Protein AF-A0AAW0Q5A5-F1 (afdb_monomer_lite)

Organism: NCBI:txid88201

Structure (mmCIF, N/CA/C/O backbone):
data_AF-A0AAW0Q5A5-F1
#
_entry.id   AF-A0AAW0Q5A5-F1
#
loop_
_atom_site.group_PDB
_atom_site.id
_atom_site.type_symbol
_atom_site.label_atom_id
_atom_site.label_alt_id
_atom_site.label_comp_id
_atom_site.label_asym_id
_atom_site.label_entity_id
_atom_site.label_seq_id
_atom_site.pdbx_PDB_ins_code
_atom_site.Cartn_x
_atom_site.Cartn_y
_atom_site.Cartn_z
_atom_site.occupancy
_atom_site.B_iso_or_equiv
_atom_site.auth_seq_id
_atom_site.auth_comp_id
_atom_site.auth_asym_id
_atom_site.auth_atom_id
_atom_site.pdbx_PDB_model_num
ATOM 1 N N . MET A 1 1 ? 13.615 14.317 -19.650 1.00 51.97 1 MET A N 1
ATOM 2 C CA . MET A 1 1 ? 13.833 13.254 -20.662 1.00 51.97 1 MET A CA 1
ATOM 3 C C . MET A 1 1 ? 12.788 13.308 -21.779 1.00 51.97 1 MET A C 1
ATOM 5 O O . MET A 1 1 ? 13.174 13.243 -22.937 1.00 51.97 1 MET A O 1
ATOM 9 N N . GLU A 1 2 ? 11.503 13.528 -21.475 1.00 57.56 2 GLU A N 1
ATOM 10 C CA . GLU A 1 2 ? 10.434 13.653 -22.490 1.00 57.56 2 GLU A CA 1
ATOM 11 C C . GLU A 1 2 ? 10.610 14.849 -23.450 1.00 57.56 2 GLU A C 1
ATOM 13 O O . GLU A 1 2 ? 10.353 14.727 -24.645 1.00 57.56 2 GLU A O 1
ATOM 18 N N . ALA A 1 3 ? 11.171 15.967 -22.973 1.00 60.47 3 ALA A N 1
ATOM 19 C CA . ALA A 1 3 ? 11.480 17.139 -23.803 1.00 60.47 3 ALA A CA 1
ATOM 20 C C . ALA A 1 3 ? 12.484 16.860 -24.946 1.00 60.47 3 ALA A C 1
ATOM 22 O O . ALA A 1 3 ? 12.488 17.566 -25.953 1.00 60.47 3 ALA A O 1
ATOM 23 N N . ASN A 1 4 ? 13.312 15.813 -24.828 1.00 60.34 4 ASN A N 1
ATOM 24 C CA . ASN A 1 4 ? 14.269 15.433 -25.872 1.00 60.34 4 ASN A CA 1
ATOM 25 C C . ASN A 1 4 ? 13.600 14.661 -27.022 1.00 60.34 4 ASN A C 1
ATOM 27 O O . ASN A 1 4 ? 14.112 14.680 -28.138 1.00 60.34 4 ASN A O 1
ATOM 31 N N . LEU A 1 5 ? 12.447 14.023 -26.778 1.00 59.56 5 LEU A N 1
ATOM 32 C CA . LEU A 1 5 ? 11.690 13.281 -27.795 1.00 59.56 5 LEU A CA 1
ATOM 33 C C . LEU A 1 5 ? 10.886 14.200 -28.718 1.00 59.56 5 LEU A C 1
ATOM 35 O O . LEU A 1 5 ? 10.640 13.844 -29.865 1.00 59.56 5 LEU A O 1
ATOM 39 N N . GLN A 1 6 ? 10.530 15.401 -28.250 1.00 60.34 6 GLN A N 1
ATOM 40 C CA . GLN A 1 6 ? 9.838 16.412 -29.060 1.00 60.34 6 GLN A CA 1
ATOM 41 C C . GLN A 1 6 ? 10.728 17.016 -30.160 1.00 60.34 6 GLN A C 1
ATOM 43 O O . GLN A 1 6 ? 10.218 17.623 -31.096 1.00 60.34 6 GLN A O 1
ATOM 48 N N . ARG A 1 7 ? 12.054 16.846 -30.063 1.00 62.09 7 ARG A N 1
ATOM 49 C CA . ARG A 1 7 ? 13.037 17.377 -31.022 1.00 62.09 7 ARG A CA 1
ATOM 50 C C . ARG A 1 7 ? 13.374 16.409 -32.163 1.00 62.09 7 ARG A C 1
ATOM 52 O O . ARG A 1 7 ? 14.194 16.747 -33.012 1.00 62.09 7 ARG A O 1
ATOM 59 N N . VAL A 1 8 ? 12.796 15.208 -32.173 1.00 60.97 8 VAL A N 1
ATOM 60 C CA . VAL A 1 8 ? 13.146 14.151 -33.134 1.00 60.97 8 VAL A CA 1
ATOM 61 C C . VAL A 1 8 ? 12.222 14.204 -34.357 1.00 60.97 8 VAL A C 1
ATOM 63 O O . VAL A 1 8 ? 11.021 14.446 -34.221 1.00 60.97 8 VAL A O 1
ATOM 66 N N . LYS A 1 9 ? 12.770 14.008 -35.567 1.00 60.69 9 LYS A N 1
ATOM 67 C CA . LYS A 1 9 ? 12.005 14.099 -36.820 1.00 60.69 9 LYS A CA 1
ATOM 68 C C . LYS A 1 9 ? 10.963 12.971 -36.884 1.00 60.69 9 LYS A C 1
ATOM 70 O O . LYS A 1 9 ? 11.225 11.835 -36.484 1.00 60.69 9 LYS A O 1
ATOM 75 N N . LYS A 1 10 ? 9.764 13.273 -37.405 1.00 58.50 10 LYS A N 1
ATOM 76 C CA . LYS A 1 10 ? 8.717 12.264 -37.661 1.00 58.50 10 LYS A CA 1
ATOM 77 C C . LYS A 1 10 ? 9.271 11.209 -38.632 1.00 58.50 10 LYS A C 1
ATOM 79 O O . LYS A 1 10 ? 9.492 11.526 -39.794 1.00 58.50 10 LYS A O 1
ATOM 84 N N . GLY A 1 11 ? 9.495 9.988 -38.141 1.00 66.19 11 GLY A N 1
ATOM 85 C CA . GLY A 1 11 ? 10.023 8.857 -38.919 1.00 66.19 11 GLY A CA 1
ATOM 86 C C . GLY A 1 11 ? 11.267 8.184 -38.327 1.00 66.19 11 GLY A C 1
ATOM 87 O O . GLY A 1 11 ? 11.618 7.089 -38.755 1.00 66.19 11 GLY A O 1
ATOM 88 N N . ASP A 1 12 ? 11.908 8.778 -37.316 1.00 72.75 12 ASP A N 1
ATOM 89 C CA . ASP A 1 12 ? 13.110 8.191 -36.718 1.00 72.75 12 ASP A CA 1
ATOM 90 C C . ASP A 1 12 ? 12.763 7.013 -35.789 1.00 72.75 12 ASP A C 1
ATOM 92 O 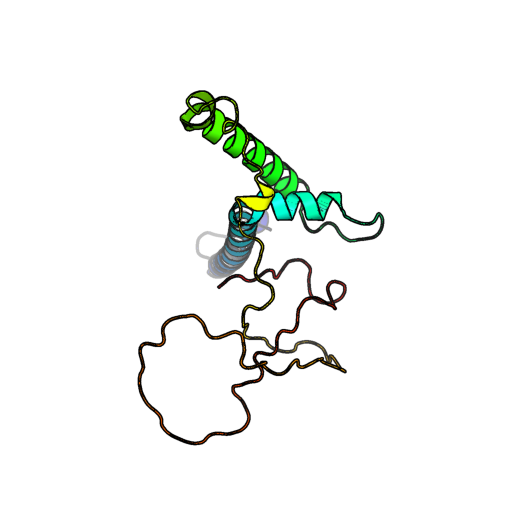O . ASP A 1 12 ? 12.229 7.193 -34.689 1.00 72.75 12 ASP A O 1
ATOM 96 N N . ALA A 1 13 ? 13.147 5.794 -36.185 1.00 78.81 13 ALA A N 1
ATOM 97 C CA . ALA A 1 13 ? 12.990 4.577 -35.376 1.00 78.81 13 ALA A CA 1
ATOM 98 C C . ALA A 1 13 ? 13.592 4.718 -33.963 1.00 78.81 13 ALA A C 1
ATOM 100 O O . ALA A 1 13 ? 13.074 4.158 -32.998 1.00 78.81 13 ALA A O 1
ATOM 101 N N . LYS A 1 14 ? 14.635 5.545 -33.813 1.00 80.12 14 LYS A N 1
ATOM 102 C CA . LYS A 1 14 ? 15.255 5.876 -32.524 1.00 80.12 14 LYS A CA 1
ATOM 103 C C . LYS A 1 14 ? 14.271 6.518 -31.537 1.00 80.12 14 LYS A C 1
ATOM 105 O O . LYS A 1 14 ? 14.282 6.164 -30.361 1.00 80.12 14 LYS A O 1
ATOM 110 N N . ALA A 1 15 ? 13.396 7.420 -31.993 1.00 80.94 15 ALA A N 1
ATOM 111 C CA . ALA A 1 15 ? 12.355 7.989 -31.131 1.00 80.94 15 ALA A CA 1
ATOM 112 C C . ALA A 1 15 ? 11.326 6.933 -30.719 1.00 80.94 15 ALA A C 1
ATOM 114 O O . ALA A 1 15 ? 10.900 6.918 -29.565 1.00 80.94 15 ALA A O 1
ATOM 115 N N . SER A 1 16 ? 10.966 6.030 -31.637 1.00 82.50 16 SER A N 1
ATOM 116 C CA . SER A 1 16 ? 10.050 4.925 -31.341 1.00 82.50 16 SER A CA 1
ATOM 117 C C . SER A 1 16 ? 10.623 3.992 -30.273 1.00 82.50 16 SER A C 1
ATOM 119 O O . SER A 1 16 ? 9.931 3.677 -29.310 1.00 82.50 16 SER A O 1
ATOM 121 N N . ILE A 1 17 ? 11.902 3.619 -30.379 1.00 87.38 17 ILE A N 1
ATOM 122 C CA . ILE A 1 17 ? 12.579 2.751 -29.403 1.00 87.38 17 ILE A CA 1
ATOM 123 C C . ILE A 1 17 ? 12.646 3.419 -28.024 1.00 87.38 17 ILE A C 1
ATOM 125 O O . ILE A 1 17 ? 12.305 2.796 -27.020 1.00 87.38 17 ILE A O 1
ATOM 129 N N . HIS A 1 18 ? 13.029 4.699 -27.952 1.00 86.69 18 HIS A N 1
ATOM 130 C CA . HIS A 1 18 ? 13.048 5.411 -26.671 1.00 86.69 18 HIS A CA 1
ATOM 131 C C . HIS A 1 18 ? 11.653 5.528 -26.048 1.00 86.69 18 HIS A C 1
ATOM 133 O O . HIS A 1 18 ? 11.519 5.395 -24.834 1.00 86.69 18 HIS A O 1
ATOM 139 N N . ARG A 1 19 ? 10.611 5.744 -26.860 1.00 86.56 19 ARG A N 1
ATOM 140 C CA . ARG A 1 19 ? 9.228 5.766 -26.377 1.00 86.56 19 ARG A CA 1
ATOM 141 C C . ARG A 1 19 ? 8.805 4.406 -25.822 1.00 86.56 19 ARG A C 1
ATOM 143 O O . ARG A 1 19 ? 8.277 4.363 -24.718 1.00 86.56 19 ARG A O 1
ATOM 150 N N . MET A 1 20 ? 9.112 3.317 -26.530 1.00 90.88 20 MET A N 1
ATOM 151 C CA . MET A 1 20 ? 8.849 1.955 -26.053 1.00 90.88 20 MET A CA 1
ATOM 152 C C . MET A 1 20 ? 9.519 1.685 -24.701 1.00 90.88 20 MET A C 1
ATOM 154 O O . MET A 1 20 ? 8.890 1.119 -23.811 1.00 90.88 20 MET A O 1
ATOM 158 N N . GLU A 1 21 ? 10.769 2.112 -24.512 1.00 90.75 21 GLU A N 1
ATOM 159 C CA . GLU A 1 21 ? 11.469 1.902 -23.240 1.00 90.75 21 GLU A CA 1
ATOM 160 C C . GLU A 1 21 ? 10.862 2.728 -22.099 1.00 90.75 21 GLU A C 1
ATOM 162 O O . GLU A 1 21 ? 10.658 2.216 -20.998 1.00 90.75 21 GLU A O 1
ATOM 167 N N . ILE A 1 22 ? 10.486 3.982 -22.366 1.00 91.38 22 ILE A N 1
ATOM 168 C CA . ILE A 1 22 ? 9.764 4.804 -21.388 1.00 91.38 22 ILE A CA 1
ATOM 169 C C . ILE A 1 22 ? 8.437 4.146 -21.005 1.00 91.38 22 ILE A C 1
ATOM 171 O O . ILE A 1 22 ? 8.080 4.138 -19.828 1.00 91.38 22 ILE A O 1
ATOM 175 N N . ASP A 1 23 ? 7.718 3.570 -21.966 1.00 93.50 23 ASP A N 1
ATOM 176 C CA . ASP A 1 23 ? 6.453 2.889 -21.700 1.00 93.50 23 ASP A CA 1
ATOM 177 C C . ASP A 1 23 ? 6.657 1.648 -20.813 1.00 93.50 23 ASP A C 1
ATOM 179 O O . ASP A 1 23 ? 5.882 1.433 -19.877 1.00 93.50 23 ASP A O 1
ATOM 183 N N . ARG A 1 24 ? 7.748 0.893 -21.008 1.00 95.44 24 ARG A N 1
ATOM 184 C CA . ARG A 1 24 ? 8.124 -0.235 -20.134 1.00 95.44 24 ARG A CA 1
ATOM 185 C C . ARG A 1 24 ? 8.461 0.220 -18.715 1.00 95.44 24 ARG A C 1
ATOM 187 O O . ARG A 1 24 ? 7.947 -0.356 -17.756 1.00 95.44 24 ARG A O 1
ATOM 194 N N . ILE A 1 25 ? 9.273 1.268 -18.566 1.00 95.38 25 ILE A N 1
ATOM 195 C CA . ILE A 1 25 ? 9.629 1.827 -17.250 1.00 95.38 25 ILE A CA 1
ATOM 196 C C . ILE A 1 25 ? 8.374 2.343 -16.540 1.00 95.38 25 ILE A C 1
ATOM 198 O O . ILE A 1 25 ? 8.146 2.033 -15.369 1.00 95.38 25 ILE A O 1
ATOM 202 N N . ARG A 1 26 ? 7.519 3.082 -17.257 1.00 95.00 26 ARG A N 1
ATOM 203 C CA . ARG A 1 26 ? 6.258 3.606 -16.722 1.00 95.00 26 ARG A CA 1
ATOM 204 C C . ARG A 1 26 ? 5.343 2.478 -16.260 1.00 95.00 26 ARG A C 1
ATOM 206 O O . ARG A 1 26 ? 4.741 2.599 -15.193 1.00 95.00 26 ARG A O 1
ATOM 213 N N . TYR A 1 27 ? 5.253 1.389 -17.025 1.00 95.75 27 TYR A N 1
ATOM 214 C CA . TYR A 1 27 ? 4.479 0.213 -16.639 1.00 95.75 27 TYR A CA 1
ATOM 215 C C . TYR A 1 27 ? 4.981 -0.386 -15.322 1.00 95.75 27 TYR A C 1
ATOM 217 O O . TYR A 1 27 ? 4.185 -0.554 -14.399 1.00 95.75 27 TYR A O 1
ATOM 225 N N . VAL A 1 28 ? 6.289 -0.648 -15.205 1.00 95.31 28 VAL A N 1
ATOM 226 C CA . VAL A 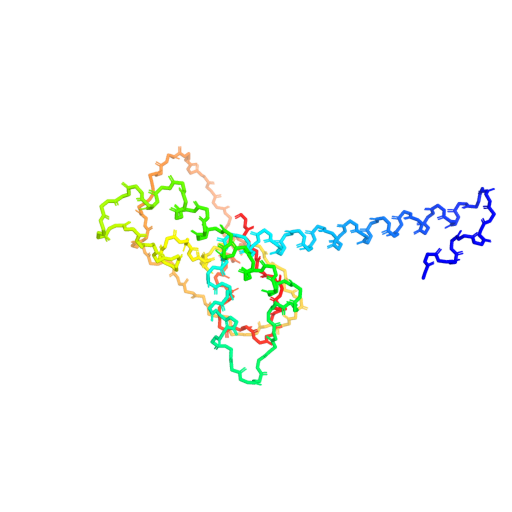1 28 ? 6.880 -1.235 -13.991 1.00 95.31 28 VAL A CA 1
ATOM 227 C C . VAL A 1 28 ? 6.640 -0.336 -12.779 1.00 95.31 28 VAL A C 1
ATOM 229 O O . VAL A 1 28 ? 6.158 -0.815 -11.753 1.00 95.31 28 VAL A O 1
ATOM 232 N N . LEU A 1 29 ? 6.895 0.969 -12.908 1.00 93.31 29 LEU A N 1
ATOM 233 C CA . LEU A 1 29 ? 6.680 1.932 -11.827 1.00 93.31 29 LEU A CA 1
ATOM 234 C C . LEU A 1 29 ? 5.205 1.997 -11.407 1.00 93.31 29 LEU A C 1
ATOM 236 O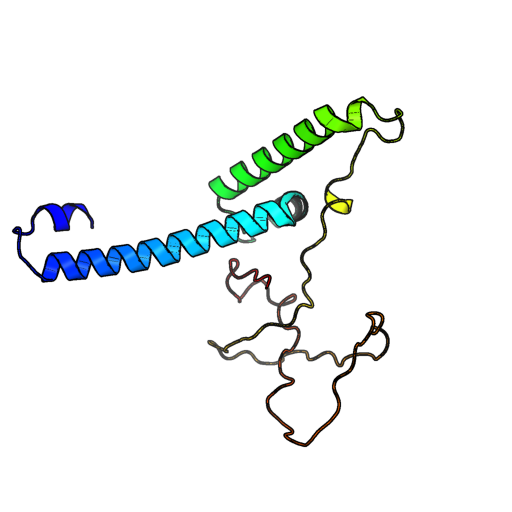 O . LEU A 1 29 ? 4.894 1.914 -10.221 1.00 93.31 29 LEU A O 1
ATOM 240 N N . SER A 1 30 ? 4.289 2.084 -12.373 1.00 94.38 30 SER A N 1
ATOM 241 C CA . SER A 1 30 ? 2.850 2.134 -12.091 1.00 94.38 30 SER A CA 1
ATOM 242 C C . SER A 1 30 ? 2.363 0.848 -11.428 1.00 94.38 30 SER A C 1
ATOM 244 O O . SER A 1 30 ? 1.588 0.900 -10.478 1.00 94.38 30 SER A O 1
ATOM 246 N N . SER A 1 31 ? 2.816 -0.311 -11.912 1.00 93.75 31 SER A N 1
ATOM 247 C CA . SER A 1 31 ? 2.465 -1.612 -11.340 1.00 93.75 31 SER A CA 1
ATOM 248 C C . SER A 1 31 ? 2.958 -1.735 -9.900 1.00 93.75 31 SER A C 1
ATOM 250 O O . SER A 1 31 ? 2.223 -2.198 -9.031 1.00 93.75 31 SER A O 1
ATOM 252 N N . TYR A 1 32 ? 4.185 -1.287 -9.636 1.00 92.06 32 TYR A N 1
ATOM 253 C CA . TYR A 1 32 ? 4.770 -1.280 -8.302 1.00 92.06 32 TYR A CA 1
ATOM 254 C C . TYR A 1 32 ? 3.991 -0.375 -7.337 1.00 92.06 32 TYR A C 1
ATOM 256 O O . TYR A 1 32 ? 3.613 -0.825 -6.255 1.00 92.06 32 TYR A O 1
ATOM 264 N N . LEU A 1 33 ? 3.682 0.862 -7.742 1.00 92.19 33 LEU A N 1
ATOM 265 C CA . LEU A 1 33 ? 2.921 1.805 -6.916 1.00 92.19 33 LEU A CA 1
ATOM 266 C C . LEU A 1 33 ? 1.492 1.318 -6.649 1.00 92.19 33 LEU A C 1
ATOM 268 O O . LEU A 1 33 ? 1.045 1.349 -5.507 1.00 92.19 33 LEU A O 1
ATOM 272 N N . ARG A 1 34 ? 0.793 0.777 -7.658 1.00 93.88 34 ARG A N 1
ATOM 273 C CA . ARG A 1 34 ? -0.538 0.174 -7.459 1.00 93.88 34 ARG A CA 1
ATOM 274 C C . ARG A 1 34 ? -0.495 -0.980 -6.463 1.00 93.88 34 ARG A C 1
ATOM 276 O O . ARG A 1 34 ? -1.339 -1.052 -5.579 1.00 93.88 34 ARG A O 1
ATOM 283 N N . CYS A 1 35 ? 0.508 -1.849 -6.569 1.00 91.81 35 CYS A N 1
ATOM 284 C CA . CYS A 1 35 ? 0.673 -2.970 -5.649 1.00 91.81 35 CYS A CA 1
ATOM 285 C C . CYS A 1 35 ? 0.951 -2.495 -4.211 1.00 91.81 35 CYS A C 1
ATOM 287 O O . CYS A 1 35 ? 0.491 -3.114 -3.253 1.00 91.81 35 CYS A O 1
ATOM 289 N N . ARG A 1 36 ? 1.680 -1.384 -4.033 1.00 92.75 36 ARG A N 1
ATOM 290 C CA . ARG A 1 36 ? 1.866 -0.759 -2.714 1.00 92.75 36 ARG A CA 1
ATOM 291 C C . ARG A 1 36 ? 0.559 -0.201 -2.156 1.00 92.75 36 ARG A C 1
ATOM 293 O O . ARG A 1 36 ? 0.231 -0.524 -1.018 1.00 92.75 36 ARG A O 1
ATOM 300 N N . LEU A 1 37 ? -0.210 0.540 -2.955 1.00 92.69 37 LEU A N 1
ATOM 301 C CA . LEU A 1 37 ? -1.511 1.075 -2.536 1.00 92.69 37 LEU A CA 1
ATOM 302 C C . LEU A 1 37 ? -2.494 -0.035 -2.146 1.00 92.69 37 LEU A C 1
ATOM 304 O O . LEU A 1 37 ? -3.092 0.042 -1.082 1.00 92.69 37 LEU A O 1
ATOM 308 N N . GLN A 1 38 ? -2.568 -1.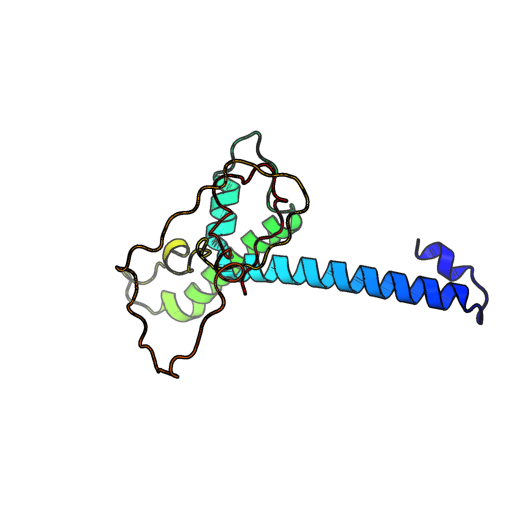125 -2.914 1.00 93.19 38 GLN A N 1
ATOM 309 C CA . GLN A 1 38 ? -3.406 -2.284 -2.573 1.00 93.19 38 GLN A CA 1
ATOM 310 C C . GLN A 1 38 ? -3.044 -2.908 -1.217 1.00 93.19 38 GLN A C 1
ATOM 312 O O . GLN A 1 38 ? -3.917 -3.352 -0.475 1.00 93.19 38 GLN A O 1
ATOM 317 N N . LYS A 1 39 ? -1.755 -2.944 -0.858 1.00 89.44 39 LYS A N 1
ATOM 318 C CA . LYS A 1 39 ? -1.319 -3.445 0.458 1.00 89.44 39 LYS A CA 1
ATOM 319 C C . LYS A 1 39 ? -1.704 -2.490 1.574 1.00 89.44 39 LYS A C 1
ATOM 321 O O . LYS A 1 39 ? -2.094 -2.949 2.643 1.00 89.44 39 LYS A O 1
ATOM 326 N N . ILE A 1 40 ? -1.602 -1.187 1.320 1.00 91.81 40 ILE A N 1
ATOM 327 C CA . ILE A 1 40 ? -2.056 -0.163 2.258 1.00 91.81 40 ILE A CA 1
ATOM 328 C C . ILE A 1 40 ? -3.563 -0.313 2.473 1.00 91.81 40 ILE A C 1
ATOM 330 O O . ILE A 1 40 ? -3.976 -0.429 3.614 1.00 91.81 40 ILE A O 1
ATOM 334 N N . GLU A 1 41 ? -4.370 -0.424 1.418 1.00 92.69 41 GLU A N 1
ATOM 335 C CA . GLU A 1 41 ? -5.826 -0.622 1.518 1.00 92.69 41 GLU A CA 1
ATOM 336 C C . GLU A 1 41 ? -6.212 -1.914 2.249 1.00 92.69 41 GLU A C 1
ATOM 338 O O . GLU A 1 41 ? -7.196 -1.933 2.985 1.00 92.69 41 GLU A O 1
ATOM 343 N N . LYS A 1 42 ? -5.438 -2.996 2.081 1.00 91.06 42 LYS A N 1
ATOM 344 C CA . LYS A 1 42 ? -5.702 -4.281 2.745 1.00 91.06 42 LYS A CA 1
ATOM 345 C C . LYS A 1 42 ? -5.356 -4.265 4.236 1.00 91.06 42 LYS A C 1
ATOM 347 O O . LYS A 1 42 ? -6.047 -4.904 5.021 1.00 91.06 42 LYS A O 1
ATOM 352 N N . TYR A 1 43 ? -4.301 -3.547 4.625 1.00 91.94 43 TYR A N 1
ATOM 353 C CA . TYR A 1 43 ? -3.730 -3.586 5.977 1.00 91.94 43 TYR A CA 1
ATOM 354 C C . TYR A 1 43 ? -3.645 -2.197 6.634 1.00 91.94 43 TYR A C 1
ATOM 356 O O . TYR A 1 43 ? -2.774 -1.953 7.469 1.00 91.94 43 TYR A O 1
ATOM 364 N N . PHE A 1 44 ? -4.527 -1.270 6.256 1.00 91.12 44 PHE A N 1
ATOM 365 C CA . PHE A 1 44 ? -4.432 0.153 6.602 1.00 91.12 44 PHE A CA 1
ATOM 366 C C . PHE A 1 44 ? -4.286 0.459 8.108 1.00 91.12 44 PHE A C 1
ATOM 368 O O . PHE A 1 44 ? -3.462 1.322 8.425 1.00 91.12 44 PHE A O 1
ATOM 375 N N . PRO A 1 45 ? -4.971 -0.218 9.062 1.00 92.19 45 PRO A N 1
ATOM 376 C CA . PRO A 1 45 ? -4.807 0.084 10.485 1.00 92.19 45 PRO A CA 1
ATOM 377 C C . PRO A 1 45 ? -3.414 -0.319 10.973 1.00 92.19 45 PRO A C 1
ATOM 379 O O . PRO A 1 45 ? -2.739 0.461 11.638 1.00 92.19 45 PRO A O 1
ATOM 382 N N . HIS A 1 46 ? -2.952 -1.501 10.557 1.00 91.31 46 HIS A N 1
ATOM 383 C CA . HIS A 1 46 ? -1.649 -2.071 10.912 1.00 91.31 46 HIS A CA 1
ATOM 384 C C . HIS A 1 46 ? -0.489 -1.271 10.324 1.00 91.31 46 HIS A C 1
ATOM 386 O O . HIS A 1 46 ? 0.532 -1.059 10.973 1.00 91.31 46 HIS A O 1
ATOM 392 N N . VAL A 1 47 ? -0.656 -0.789 9.092 1.00 90.00 47 VAL A N 1
ATOM 393 C CA . VAL A 1 47 ? 0.321 0.065 8.408 1.00 90.00 47 VAL A CA 1
ATOM 394 C C . VAL A 1 47 ? 0.475 1.406 9.129 1.00 90.00 47 VAL A C 1
ATOM 396 O O . VAL A 1 47 ? 1.601 1.841 9.366 1.00 90.00 47 VAL A O 1
ATOM 399 N N . LEU A 1 48 ? -0.635 2.043 9.514 1.00 90.19 48 LEU A N 1
ATOM 400 C CA . LEU A 1 48 ? -0.602 3.303 10.258 1.00 90.19 48 LEU A CA 1
ATOM 401 C C . LEU A 1 48 ? -0.025 3.128 11.662 1.00 90.19 48 LEU A C 1
ATOM 403 O O . LEU A 1 48 ? 0.743 3.976 12.107 1.00 90.19 48 LEU A O 1
ATOM 407 N N . GLU A 1 49 ? -0.375 2.047 12.357 1.00 90.12 49 GLU A N 1
ATOM 408 C CA . GLU A 1 49 ? 0.109 1.803 13.715 1.00 90.12 49 GLU A CA 1
ATOM 409 C C . GLU A 1 49 ? 1.616 1.551 13.743 1.00 90.12 49 GLU A C 1
ATOM 411 O O . GLU A 1 49 ? 2.338 2.147 14.538 1.00 90.12 49 GLU A O 1
ATOM 416 N N . LYS A 1 50 ? 2.114 0.778 12.778 1.00 86.69 50 LYS A N 1
ATOM 417 C CA . LYS A 1 50 ? 3.543 0.536 12.591 1.00 86.69 50 LYS A CA 1
ATOM 418 C C . LYS A 1 50 ? 4.339 1.806 12.282 1.00 86.69 50 LYS A C 1
ATOM 420 O O . LYS A 1 50 ? 5.485 1.931 12.706 1.00 86.69 50 LYS A O 1
ATOM 425 N N . GLU A 1 51 ? 3.755 2.733 11.526 1.00 86.19 51 GLU A N 1
ATOM 426 C CA . GLU A 1 51 ? 4.392 4.018 11.222 1.00 86.19 51 GLU A CA 1
ATOM 427 C C . GLU A 1 51 ? 4.419 4.941 12.454 1.00 86.19 51 GLU A C 1
ATOM 429 O O . GLU A 1 51 ? 5.381 5.682 12.645 1.00 86.19 51 GLU A O 1
ATOM 434 N N . LYS A 1 52 ? 3.409 4.872 13.334 1.00 86.00 52 LYS A N 1
ATOM 435 C CA . LYS A 1 52 ? 3.411 5.602 14.615 1.00 86.00 52 LYS A CA 1
ATOM 436 C C . LYS A 1 52 ? 4.410 5.028 15.613 1.00 86.00 52 LYS A C 1
ATOM 438 O O . LYS A 1 52 ? 5.062 5.793 16.315 1.00 86.00 52 LYS A O 1
ATOM 443 N N . SER A 1 53 ? 4.530 3.702 15.682 1.00 84.12 53 SER A N 1
ATOM 444 C CA . SER A 1 53 ? 5.438 3.005 16.600 1.00 84.12 53 SER A CA 1
ATOM 445 C C . SER A 1 53 ? 6.902 3.029 16.141 1.00 84.12 53 SER A C 1
ATOM 447 O O . SER A 1 53 ? 7.714 2.248 16.634 1.00 84.12 53 SER A O 1
ATOM 449 N N . ARG A 1 54 ? 7.241 3.858 15.148 1.00 79.06 54 ARG A N 1
ATOM 450 C CA . ARG A 1 54 ? 8.579 3.955 14.568 1.00 79.06 54 ARG A CA 1
ATOM 451 C C . ARG A 1 54 ? 9.548 4.613 15.553 1.00 79.06 54 ARG A C 1
ATOM 453 O O . ARG A 1 54 ? 9.272 5.688 16.083 1.00 79.06 54 ARG A O 1
ATOM 460 N N . GLU A 1 55 ? 10.718 4.008 15.744 1.00 74.06 55 GLU A N 1
ATOM 461 C CA . GLU A 1 55 ? 11.811 4.624 16.501 1.00 74.06 55 GLU A CA 1
ATOM 462 C C . GLU A 1 55 ? 12.412 5.807 15.717 1.00 74.06 55 GLU A C 1
ATOM 464 O O . GLU A 1 55 ? 12.460 5.792 14.486 1.00 74.06 55 GLU A O 1
ATOM 469 N N . MET A 1 56 ? 12.905 6.843 16.411 1.00 55.84 56 MET A N 1
ATOM 470 C CA . MET A 1 56 ? 13.391 8.102 15.803 1.00 55.84 56 MET A CA 1
ATOM 471 C C . MET A 1 56 ? 14.548 7.959 14.786 1.00 55.84 56 MET A C 1
ATOM 473 O O . MET A 1 56 ? 14.920 8.955 14.170 1.00 55.84 56 MET A O 1
ATOM 477 N N . GLY A 1 57 ? 15.112 6.763 14.593 1.00 65.44 57 GLY A N 1
ATOM 478 C CA . GLY A 1 57 ? 16.201 6.490 13.646 1.00 65.44 57 GLY A CA 1
ATOM 479 C C . GLY A 1 57 ? 15.853 5.549 12.488 1.00 65.44 57 GLY A C 1
ATOM 480 O O . GLY A 1 57 ? 16.703 5.334 11.625 1.00 65.44 57 GLY A O 1
ATOM 481 N N . ASP A 1 58 ? 14.644 4.984 12.447 1.00 72.88 58 ASP A N 1
ATOM 482 C CA . ASP A 1 58 ? 14.266 4.035 11.400 1.00 72.88 58 ASP A CA 1
ATOM 483 C C . ASP A 1 58 ? 13.745 4.746 10.142 1.00 72.88 58 ASP A C 1
ATOM 485 O O . ASP A 1 58 ? 13.062 5.773 10.200 1.00 72.88 58 ASP A O 1
ATOM 489 N N . ALA A 1 59 ? 14.063 4.181 8.974 1.00 75.25 59 ALA A N 1
ATOM 490 C CA . ALA A 1 59 ? 13.595 4.698 7.694 1.00 75.25 59 ALA A CA 1
ATOM 491 C C . ALA A 1 59 ? 12.066 4.585 7.578 1.00 75.25 59 ALA A C 1
ATOM 493 O O . ALA A 1 59 ? 11.483 3.540 7.875 1.00 75.25 59 ALA A O 1
ATOM 494 N N . SER A 1 60 ? 11.429 5.655 7.093 1.00 80.12 60 SER A N 1
ATOM 495 C CA . SER A 1 60 ? 9.989 5.683 6.816 1.00 80.12 60 SER A CA 1
ATOM 496 C C . SER A 1 60 ? 9.607 4.576 5.833 1.00 80.12 60 SER A C 1
ATOM 498 O O . SER A 1 60 ? 10.214 4.454 4.766 1.00 80.12 60 SER A O 1
ATOM 500 N N . LEU A 1 61 ? 8.593 3.776 6.170 1.00 80.38 61 LEU A N 1
ATOM 501 C CA . LEU A 1 61 ? 8.107 2.701 5.292 1.00 80.38 61 LEU A CA 1
ATOM 502 C C . LEU A 1 61 ? 7.152 3.235 4.217 1.00 80.38 61 LEU A C 1
ATOM 504 O O . LEU A 1 61 ? 6.983 2.631 3.146 1.00 80.38 61 LEU A O 1
ATOM 508 N N . LEU A 1 62 ? 6.532 4.372 4.525 1.00 86.06 62 LEU A N 1
ATOM 509 C CA . LEU A 1 62 ? 5.608 5.093 3.671 1.00 86.06 62 LEU A CA 1
ATOM 510 C C . LEU A 1 62 ? 6.244 6.390 3.184 1.00 86.06 62 LEU A C 1
ATOM 512 O O . LEU A 1 62 ? 6.913 7.105 3.935 1.00 86.06 62 LEU A O 1
ATOM 516 N N . SER A 1 63 ? 5.996 6.700 1.918 1.00 90.06 63 SER A N 1
ATOM 517 C CA . SER A 1 63 ? 6.149 8.064 1.417 1.00 90.06 63 SER A CA 1
ATOM 518 C C . SER A 1 63 ? 5.121 8.993 2.088 1.00 90.06 63 SER A C 1
ATOM 520 O O . SER A 1 63 ? 4.086 8.519 2.572 1.00 90.06 63 SER A O 1
ATOM 522 N N . PRO A 1 64 ? 5.374 10.312 2.152 1.00 90.56 64 PRO A N 1
ATOM 523 C CA . PRO A 1 64 ? 4.423 11.248 2.750 1.00 90.56 64 PRO A CA 1
ATOM 524 C C . PRO A 1 64 ? 3.054 11.220 2.052 1.00 90.56 64 PRO A C 1
ATOM 526 O O . PRO A 1 64 ? 2.027 11.347 2.719 1.00 90.56 64 PRO A O 1
ATOM 529 N N . GLU A 1 65 ? 3.022 10.981 0.740 1.00 92.94 65 GLU A N 1
ATOM 530 C CA . GLU A 1 65 ? 1.795 10.849 -0.044 1.00 92.94 65 GLU A CA 1
ATOM 531 C C . GLU A 1 65 ? 1.031 9.566 0.313 1.00 92.94 65 GLU A C 1
ATOM 533 O O . GLU A 1 65 ? -0.182 9.599 0.513 1.00 92.94 65 GLU A O 1
ATOM 538 N N . GLU A 1 66 ? 1.732 8.438 0.458 1.00 92.00 66 GLU A N 1
ATOM 539 C CA . GLU A 1 66 ? 1.121 7.172 0.889 1.00 92.00 66 GLU A CA 1
ATOM 540 C C . GLU A 1 66 ? 0.587 7.248 2.322 1.00 92.00 66 GLU A C 1
ATOM 542 O O . GLU A 1 66 ? -0.453 6.667 2.630 1.00 92.00 66 GLU A O 1
ATOM 547 N N . PHE A 1 67 ? 1.274 7.975 3.203 1.00 91.31 67 PHE A N 1
ATOM 548 C CA . PHE A 1 67 ? 0.818 8.183 4.572 1.00 91.31 67 PHE A CA 1
ATOM 549 C C . PHE A 1 67 ? -0.439 9.055 4.638 1.00 91.31 67 PHE A C 1
ATOM 551 O O . PHE A 1 67 ? -1.362 8.746 5.396 1.00 91.31 67 PHE A O 1
ATOM 558 N N . ALA A 1 68 ? -0.501 10.120 3.831 1.00 94.94 68 ALA A N 1
ATOM 559 C CA . ALA A 1 68 ? -1.707 10.931 3.685 1.00 94.94 68 ALA A CA 1
ATOM 560 C C . ALA A 1 68 ? -2.877 10.082 3.161 1.00 94.94 68 ALA A C 1
ATOM 562 O O . ALA A 1 68 ? -3.935 10.048 3.791 1.00 94.94 68 ALA A O 1
ATOM 563 N N . PHE A 1 69 ? -2.646 9.303 2.100 1.00 95.69 69 PHE A N 1
ATOM 564 C CA . PHE A 1 69 ? -3.636 8.380 1.542 1.00 95.69 69 PHE A CA 1
ATOM 565 C C . PHE A 1 69 ? -4.155 7.375 2.582 1.00 95.69 69 PHE A C 1
ATOM 567 O O . PHE A 1 69 ? -5.363 7.200 2.726 1.00 95.69 69 PHE A O 1
ATOM 574 N N . ALA A 1 70 ? -3.266 6.747 3.359 1.00 94.25 70 ALA A N 1
ATOM 575 C CA . ALA A 1 70 ? -3.656 5.777 4.381 1.00 94.25 70 ALA A CA 1
ATOM 576 C C . ALA A 1 70 ? -4.550 6.396 5.472 1.00 94.25 70 ALA A C 1
ATOM 578 O O . ALA A 1 70 ? -5.525 5.776 5.903 1.00 94.25 70 ALA A O 1
ATOM 579 N N . LYS A 1 71 ? -4.249 7.629 5.904 1.00 95.12 71 LYS A N 1
ATOM 580 C CA . LYS A 1 71 ? -5.067 8.364 6.882 1.00 95.12 71 LYS A CA 1
ATOM 581 C C . LYS A 1 71 ? -6.452 8.698 6.343 1.00 95.12 71 LYS A C 1
ATOM 583 O O . LYS A 1 71 ? -7.443 8.491 7.042 1.00 95.12 71 LYS A O 1
ATOM 588 N N . GLU A 1 72 ? -6.518 9.206 5.117 1.00 96.62 72 GLU A N 1
ATOM 589 C CA . GLU A 1 72 ? -7.784 9.523 4.455 1.00 96.62 72 GLU A CA 1
ATOM 590 C C . GLU A 1 72 ? -8.633 8.263 4.261 1.00 96.62 72 GLU A C 1
ATOM 592 O O . GLU A 1 72 ? -9.824 8.262 4.570 1.00 96.62 72 GLU A O 1
ATOM 597 N N . TYR A 1 73 ? -8.012 7.160 3.839 1.00 96.00 73 TYR A N 1
ATOM 598 C CA . TYR A 1 73 ? -8.682 5.874 3.672 1.00 96.00 73 TYR A CA 1
ATOM 599 C C . TYR A 1 73 ? -9.263 5.341 4.991 1.00 96.00 73 TYR A C 1
ATOM 601 O O . TYR A 1 73 ? -10.415 4.895 5.024 1.00 96.00 73 TYR A O 1
ATOM 609 N N . TYR A 1 74 ? -8.508 5.442 6.092 1.00 94.69 74 TYR A N 1
ATOM 610 C CA . TYR A 1 74 ? -8.985 5.071 7.427 1.00 94.69 74 TYR A CA 1
ATOM 611 C C . TYR A 1 74 ? -10.233 5.882 7.814 1.00 94.69 74 TYR A C 1
ATOM 613 O O . TYR A 1 74 ? -11.273 5.306 8.142 1.00 94.69 74 TYR A O 1
ATOM 621 N N . ALA A 1 75 ? -10.157 7.214 7.717 1.00 95.69 75 ALA A N 1
ATOM 622 C CA . ALA A 1 75 ? -11.251 8.111 8.092 1.00 95.69 75 ALA A CA 1
ATOM 623 C C . ALA A 1 75 ? -12.506 7.907 7.224 1.00 95.69 75 ALA A C 1
ATOM 625 O O . ALA A 1 75 ? -13.632 7.906 7.735 1.00 95.69 75 ALA A O 1
ATOM 626 N N . ASN A 1 76 ? -12.322 7.685 5.919 1.00 96.69 76 ASN A N 1
ATOM 627 C CA . ASN A 1 76 ? -13.411 7.399 4.988 1.00 96.69 76 ASN A CA 1
ATOM 628 C C . ASN A 1 76 ? -14.116 6.084 5.337 1.00 96.69 76 ASN A C 1
ATOM 630 O O . ASN A 1 76 ? -15.347 6.042 5.384 1.00 96.69 76 ASN A O 1
ATOM 634 N N . THR A 1 77 ? -13.352 5.032 5.635 1.00 94.69 77 THR A N 1
ATOM 635 C CA . THR A 1 77 ? -13.894 3.711 5.987 1.00 94.69 77 THR A CA 1
ATOM 636 C C . THR A 1 77 ? -14.678 3.762 7.297 1.00 94.69 77 THR A C 1
ATOM 638 O O . THR A 1 77 ? -15.805 3.268 7.367 1.00 94.69 77 THR A O 1
ATOM 641 N N . GLU A 1 78 ? -14.133 4.421 8.321 1.00 93.31 78 GLU A N 1
ATOM 642 C CA . GLU A 1 78 ? -14.816 4.612 9.603 1.00 93.31 78 GLU A CA 1
ATOM 643 C C . GLU A 1 78 ? -16.122 5.401 9.430 1.00 93.31 78 GLU A C 1
ATOM 645 O O . GLU A 1 78 ? -17.182 4.991 9.912 1.00 93.31 78 GLU A O 1
ATOM 650 N N . THR A 1 79 ? -16.074 6.503 8.677 1.00 95.31 79 THR A N 1
ATOM 651 C CA . THR A 1 79 ? -17.246 7.348 8.410 1.00 95.31 79 THR A CA 1
ATOM 652 C C . THR A 1 79 ? -18.327 6.592 7.641 1.00 95.31 79 THR A C 1
ATOM 654 O O . THR A 1 79 ? -19.518 6.714 7.959 1.00 95.31 79 THR A O 1
ATOM 657 N N . TYR A 1 80 ? -17.925 5.792 6.653 1.00 96.00 80 TYR A N 1
ATOM 658 C CA . TYR A 1 80 ? -18.817 4.959 5.858 1.00 96.00 80 TYR A CA 1
ATOM 659 C C . TYR A 1 80 ? -19.516 3.904 6.722 1.00 96.00 80 TYR A C 1
ATOM 661 O O . TYR A 1 80 ? -20.748 3.880 6.779 1.00 96.00 80 TYR A O 1
ATOM 669 N N . LEU A 1 81 ? -18.754 3.095 7.468 1.00 93.94 81 LEU A N 1
ATOM 670 C CA . LEU A 1 81 ? -19.306 2.057 8.346 1.00 93.94 81 LEU A CA 1
ATOM 671 C C . LEU A 1 81 ? -20.236 2.655 9.404 1.00 93.94 81 LEU A C 1
ATOM 673 O O . LEU A 1 81 ? -21.335 2.139 9.640 1.00 93.94 81 LEU A O 1
ATOM 677 N N . LYS A 1 82 ? -19.844 3.799 9.978 1.00 93.94 82 LYS A N 1
ATOM 678 C CA . LYS A 1 82 ? -20.665 4.525 10.944 1.00 93.94 82 LYS A CA 1
ATOM 679 C C . LYS A 1 82 ? -21.995 4.963 10.347 1.00 93.94 82 LYS A C 1
ATOM 681 O O . LYS A 1 82 ? -23.037 4.814 10.980 1.00 93.94 82 LYS A O 1
ATOM 686 N N . THR A 1 83 ? -21.968 5.505 9.135 1.00 94.81 83 THR A N 1
ATOM 687 C CA . THR A 1 83 ? -23.153 6.074 8.484 1.00 94.81 83 THR A CA 1
ATOM 688 C C . THR A 1 83 ? -24.116 5.011 7.971 1.00 94.81 83 THR A C 1
ATOM 690 O O . THR A 1 83 ? -25.326 5.179 8.121 1.00 94.81 83 THR A O 1
ATOM 693 N N . VAL A 1 84 ? -23.600 3.919 7.408 1.00 95.38 84 VAL A N 1
ATOM 694 C CA . VAL A 1 84 ? -24.425 2.872 6.796 1.00 95.38 84 VAL A CA 1
ATOM 695 C C . VAL A 1 84 ? -25.006 1.921 7.840 1.00 95.38 84 VAL A C 1
ATOM 697 O O . VAL A 1 84 ? -26.201 1.626 7.791 1.00 95.38 84 VAL A O 1
ATOM 700 N N . ALA A 1 85 ? -24.186 1.459 8.789 1.00 93.62 85 ALA A N 1
ATOM 701 C CA . ALA A 1 85 ? -24.557 0.365 9.684 1.00 93.62 85 ALA A CA 1
ATOM 702 C C . ALA A 1 85 ? -24.527 0.754 11.167 1.00 93.62 85 ALA A C 1
ATOM 704 O O . ALA A 1 85 ? -25.536 0.596 11.854 1.00 93.62 85 ALA A O 1
ATOM 705 N N . LEU A 1 86 ? -23.413 1.295 11.675 1.00 92.75 86 LEU A N 1
ATOM 706 C CA . LEU A 1 86 ? -23.204 1.377 13.131 1.00 92.75 86 LEU A CA 1
ATOM 707 C C . LEU A 1 86 ? -24.173 2.328 13.832 1.00 92.75 86 LEU A C 1
ATOM 709 O O . LEU A 1 86 ? -24.623 2.025 14.930 1.00 92.75 86 LEU A O 1
ATOM 713 N N . LYS A 1 87 ? -24.588 3.426 13.187 1.00 92.31 87 LYS A N 1
ATOM 714 C CA . LYS A 1 87 ? -25.618 4.333 13.733 1.00 92.31 87 LYS A CA 1
ATOM 715 C C . LYS A 1 87 ? -26.959 3.645 14.013 1.00 92.31 87 LYS A C 1
ATOM 717 O O . LYS A 1 87 ? -27.742 4.161 14.802 1.00 92.31 87 LYS A O 1
ATOM 722 N N . ARG A 1 88 ? -27.246 2.525 13.342 1.00 93.31 88 ARG A N 1
ATOM 723 C CA . ARG A 1 88 ? -28.496 1.763 13.490 1.00 93.31 88 ARG A CA 1
ATOM 724 C C . ARG A 1 88 ? -28.371 0.611 14.488 1.00 93.31 88 ARG A C 1
ATOM 726 O O . ARG A 1 88 ? -29.378 -0.006 14.818 1.00 93.31 88 ARG A O 1
ATOM 733 N N . MET A 1 89 ? -27.157 0.301 14.945 1.00 93.00 89 MET A N 1
ATOM 734 C CA . MET A 1 89 ? -26.921 -0.763 15.916 1.00 93.00 89 MET A CA 1
ATOM 735 C C . MET A 1 89 ? -27.248 -0.299 17.343 1.00 93.00 89 MET A C 1
ATOM 737 O O . MET A 1 89 ? -27.218 0.902 17.626 1.00 93.00 89 MET A O 1
ATOM 741 N N . PRO A 1 90 ? -27.534 -1.229 18.270 1.00 93.50 90 PRO A N 1
ATOM 742 C CA . PRO A 1 90 ? -27.655 -0.911 19.689 1.00 93.50 90 PRO A CA 1
ATOM 743 C C . PRO A 1 90 ? -26.395 -0.202 20.224 1.00 93.50 90 PRO A C 1
ATOM 745 O O . PRO A 1 90 ? -25.301 -0.506 19.747 1.00 93.50 90 PRO A O 1
ATOM 748 N N . PRO A 1 91 ? -26.502 0.684 21.236 1.00 87.94 91 PRO A N 1
ATOM 749 C CA . PRO A 1 91 ? -25.404 1.548 21.700 1.00 87.94 91 PRO A CA 1
ATOM 750 C C . PRO A 1 91 ? -24.083 0.833 22.023 1.00 87.94 91 PRO A C 1
ATOM 752 O O . PRO A 1 91 ? -23.013 1.395 21.819 1.00 87.94 91 PRO A O 1
ATOM 755 N N . ILE A 1 92 ? -24.151 -0.417 22.485 1.00 91.06 92 ILE A N 1
ATOM 756 C CA . ILE A 1 92 ? -22.984 -1.228 22.869 1.00 91.06 92 ILE A CA 1
ATOM 757 C C . ILE A 1 92 ? -22.169 -1.685 21.643 1.00 91.06 92 ILE A C 1
ATOM 759 O O . ILE A 1 92 ? -20.981 -1.958 21.764 1.00 91.06 92 ILE A O 1
ATOM 763 N N . LEU A 1 93 ? -22.786 -1.751 20.459 1.00 87.19 93 LEU A N 1
ATOM 764 C CA . LEU A 1 93 ? -22.200 -2.318 19.236 1.00 87.19 93 LEU A CA 1
ATOM 765 C C . LEU A 1 93 ? -21.884 -1.260 18.166 1.00 87.19 93 LEU A C 1
ATOM 767 O O . LEU A 1 93 ? -21.600 -1.601 17.022 1.00 87.19 93 LEU A O 1
ATOM 771 N N . GLN A 1 94 ? -21.955 0.031 18.503 1.00 90.75 94 GLN A N 1
ATOM 772 C CA . GLN A 1 94 ? -21.741 1.106 17.525 1.00 90.75 94 GLN A CA 1
ATOM 773 C C . GLN A 1 94 ? -20.261 1.422 17.266 1.00 90.75 94 GLN A C 1
ATOM 775 O O . GLN A 1 94 ? -19.954 2.218 16.378 1.00 90.75 94 GLN A O 1
ATOM 780 N N . THR A 1 95 ? -19.343 0.841 18.037 1.00 87.94 95 THR A N 1
ATOM 781 C CA . THR A 1 95 ? -17.898 1.037 17.890 1.00 87.94 95 THR A CA 1
ATOM 782 C C . THR A 1 95 ? -17.254 -0.215 17.297 1.00 87.94 95 THR A C 1
ATOM 784 O O . THR A 1 95 ? -17.528 -1.333 17.725 1.00 87.94 95 THR A O 1
ATOM 787 N N . ILE A 1 96 ? -16.386 -0.025 16.299 1.00 87.50 96 ILE A N 1
ATOM 788 C CA . ILE A 1 96 ? -15.559 -1.089 15.717 1.00 87.50 96 ILE A CA 1
AT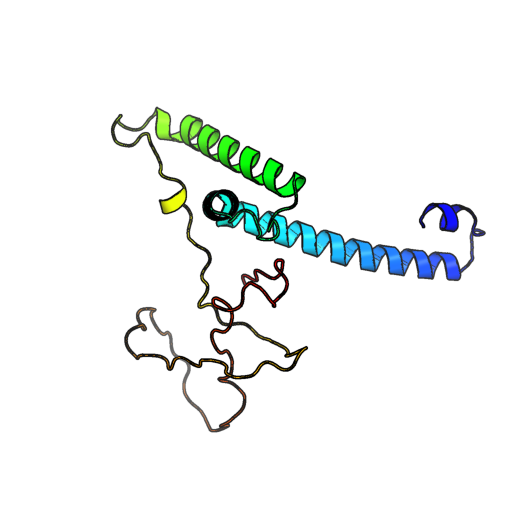OM 789 C C . ILE A 1 96 ? -14.097 -0.740 15.967 1.00 87.50 96 ILE A C 1
ATOM 791 O O . ILE A 1 96 ? -13.640 0.341 15.599 1.00 87.50 96 ILE A O 1
ATOM 795 N N . ASP A 1 97 ? -13.366 -1.683 16.552 1.00 89.50 97 ASP A N 1
ATOM 796 C CA . ASP A 1 97 ? -11.910 -1.638 16.609 1.00 89.50 97 ASP A CA 1
ATOM 797 C C . ASP A 1 97 ? -11.336 -2.143 15.277 1.00 89.50 97 ASP A C 1
ATOM 799 O O . ASP A 1 97 ? -11.344 -3.343 14.990 1.00 89.50 97 ASP A O 1
ATOM 803 N N . MET A 1 98 ? -10.864 -1.212 14.445 1.00 88.88 98 MET A N 1
ATOM 804 C CA . MET A 1 98 ? -10.350 -1.525 13.109 1.00 88.88 98 MET A CA 1
ATOM 805 C C . MET A 1 98 ? -9.089 -2.394 13.151 1.00 88.88 98 MET A C 1
ATOM 807 O O . MET A 1 98 ? -8.874 -3.162 12.218 1.00 88.88 98 MET A O 1
ATOM 811 N N . LEU A 1 99 ? -8.281 -2.323 14.218 1.00 89.38 99 LEU A N 1
ATOM 812 C CA . LEU A 1 99 ? -7.079 -3.156 14.355 1.00 89.38 99 LEU A CA 1
ATOM 813 C C . LEU A 1 99 ? -7.438 -4.637 14.498 1.00 89.38 99 LEU A C 1
ATOM 815 O O . LEU A 1 99 ? -6.735 -5.489 13.971 1.00 89.38 99 LEU A O 1
ATOM 819 N N . LYS A 1 100 ? -8.555 -4.943 15.164 1.00 90.88 100 LYS A N 1
ATOM 820 C CA . LYS A 1 100 ? -9.052 -6.320 15.316 1.00 90.88 100 LYS A CA 1
ATOM 821 C C . LYS A 1 100 ? -9.914 -6.770 14.143 1.00 90.88 100 LYS A C 1
ATOM 823 O O . LYS A 1 100 ? -9.953 -7.954 13.832 1.00 90.88 100 LYS A O 1
ATOM 828 N N . ALA A 1 101 ? -10.642 -5.841 13.525 1.00 90.19 101 ALA A N 1
ATOM 829 C CA . ALA A 1 101 ? -11.532 -6.151 12.411 1.00 90.19 101 ALA A CA 1
ATOM 830 C C . ALA A 1 101 ? -10.772 -6.424 11.103 1.00 90.19 101 ALA A C 1
ATOM 832 O O . ALA A 1 101 ? -11.234 -7.213 10.280 1.00 90.19 101 ALA A O 1
ATOM 833 N N . VAL A 1 102 ? -9.626 -5.769 10.898 1.00 91.94 102 VAL A N 1
ATOM 834 C CA . VAL A 1 102 ? -8.794 -5.946 9.703 1.00 91.94 102 VAL A CA 1
ATOM 835 C C . VAL A 1 102 ? -7.733 -7.015 9.974 1.00 91.94 102 VAL A C 1
ATOM 837 O O . VAL A 1 102 ? -6.998 -6.891 10.953 1.00 91.94 102 VAL A O 1
ATOM 840 N N . PRO A 1 103 ? -7.602 -8.047 9.117 1.00 89.31 103 PRO A N 1
ATOM 841 C CA . PRO A 1 103 ? -6.613 -9.099 9.318 1.00 89.31 103 PRO A CA 1
ATOM 842 C C . PRO A 1 103 ? -5.190 -8.542 9.267 1.00 89.31 103 PRO A C 1
ATOM 844 O O . PRO A 1 103 ? -4.886 -7.649 8.474 1.00 89.31 103 PRO A O 1
ATOM 847 N N . GLU A 1 104 ? -4.306 -9.095 10.089 1.00 86.06 104 GLU A N 1
ATOM 848 C CA . GLU A 1 104 ? -2.886 -8.753 10.068 1.00 86.06 104 GLU A CA 1
ATOM 849 C C . GLU A 1 104 ? -2.167 -9.368 8.854 1.00 86.06 104 GLU A C 1
ATOM 851 O O . GLU A 1 104 ? -2.581 -10.412 8.335 1.00 86.06 104 GLU A O 1
ATOM 856 N N . PRO A 1 105 ? -1.071 -8.748 8.378 1.00 85.88 105 PRO A N 1
ATOM 857 C CA . PRO A 1 105 ? -0.215 -9.363 7.373 1.00 85.88 105 PRO A CA 1
ATOM 858 C C . PRO A 1 105 ? 0.355 -10.697 7.877 1.00 85.88 105 PRO A C 1
ATOM 860 O O . PRO A 1 105 ? 1.070 -10.724 8.876 1.00 85.88 105 PRO A O 1
ATOM 863 N N . CYS A 1 106 ? 0.087 -11.794 7.164 1.00 80.81 106 CYS A N 1
ATOM 864 C CA . CYS A 1 106 ? 0.682 -13.094 7.470 1.00 80.81 106 CYS A CA 1
ATOM 865 C C . CYS A 1 106 ? 2.156 -13.109 7.054 1.00 80.81 106 CYS A C 1
ATOM 867 O O . CYS A 1 106 ? 2.495 -12.872 5.894 1.00 80.81 106 CYS A O 1
ATOM 869 N N . LEU A 1 107 ? 3.027 -13.382 8.018 1.00 81.62 107 LEU A N 1
ATOM 870 C CA . LEU A 1 107 ? 4.481 -13.345 7.847 1.00 81.62 107 LEU A CA 1
ATOM 871 C C . LEU A 1 107 ? 5.078 -14.738 7.627 1.00 81.62 107 LEU A C 1
ATOM 873 O O . LEU A 1 107 ? 6.227 -14.867 7.218 1.00 81.62 107 LEU A O 1
ATOM 877 N N . ASP A 1 108 ? 4.245 -15.751 7.836 1.00 77.94 108 ASP A N 1
ATOM 878 C CA . ASP A 1 108 ? 4.540 -17.170 7.693 1.00 77.94 108 ASP A CA 1
ATOM 879 C C . ASP A 1 108 ? 4.158 -17.715 6.312 1.00 77.94 108 ASP A C 1
ATOM 881 O O . ASP A 1 108 ? 4.207 -18.915 6.065 1.00 77.94 108 ASP A O 1
ATOM 885 N N . SER A 1 109 ? 3.766 -16.830 5.393 1.00 79.12 109 SER A N 1
ATOM 886 C CA . SER A 1 109 ? 3.463 -17.209 4.019 1.00 79.12 109 SER A CA 1
ATOM 887 C C . SER A 1 109 ? 4.730 -17.655 3.294 1.00 79.12 109 SER A C 1
ATOM 889 O O . SER A 1 109 ? 5.727 -16.931 3.252 1.00 79.12 109 SER A O 1
ATOM 891 N N . PHE A 1 110 ? 4.654 -18.804 2.628 1.00 82.75 110 PHE A N 1
ATOM 892 C CA . PHE A 1 110 ? 5.713 -19.288 1.749 1.00 82.75 110 PHE A CA 1
ATOM 893 C C . PHE A 1 110 ? 5.961 -18.322 0.583 1.00 82.75 110 PHE A C 1
ATOM 895 O O . PHE A 1 110 ? 5.022 -17.787 -0.014 1.00 82.75 110 PHE A O 1
ATOM 902 N N . VAL A 1 111 ? 7.237 -18.109 0.247 1.00 84.12 111 VAL A N 1
ATOM 903 C CA . VAL A 1 111 ? 7.665 -17.248 -0.863 1.00 84.12 111 VAL A CA 1
ATOM 904 C C . VAL A 1 111 ? 8.795 -17.893 -1.653 1.00 84.12 111 VAL A C 1
ATOM 906 O O . VAL A 1 111 ? 9.665 -18.566 -1.102 1.00 84.12 111 VAL A O 1
ATOM 909 N N . PHE A 1 112 ? 8.824 -17.628 -2.957 1.00 85.94 112 PHE A N 1
ATOM 910 C CA . PHE A 1 112 ? 9.989 -17.927 -3.781 1.00 85.94 112 PHE A CA 1
ATOM 911 C C . PHE A 1 112 ? 10.999 -16.788 -3.666 1.00 85.94 112 PHE A C 1
ATOM 913 O O . PHE A 1 112 ? 10.665 -15.624 -3.899 1.00 85.94 112 PHE A O 1
ATOM 920 N N . LEU A 1 113 ? 12.248 -17.122 -3.345 1.00 83.94 113 LEU A N 1
ATOM 921 C CA . LEU A 1 113 ? 13.333 -16.152 -3.232 1.00 83.94 113 LEU A CA 1
ATOM 922 C C . LEU A 1 113 ? 14.511 -16.517 -4.135 1.00 83.94 113 LEU A C 1
ATOM 924 O O . LEU A 1 113 ? 14.775 -17.680 -4.426 1.00 83.94 113 LEU A O 1
ATOM 928 N N . ARG A 1 114 ? 15.241 -15.488 -4.573 1.00 85.06 114 ARG A N 1
ATOM 929 C CA . ARG A 1 114 ? 16.541 -15.623 -5.234 1.00 85.06 114 ARG A CA 1
ATOM 930 C C . ARG A 1 114 ? 17.550 -14.783 -4.469 1.00 85.06 114 ARG A C 1
ATOM 932 O O . ARG A 1 114 ? 17.406 -13.562 -4.409 1.00 85.06 114 ARG A O 1
ATOM 939 N N . VAL A 1 115 ? 18.568 -15.436 -3.918 1.00 86.62 115 VAL A N 1
ATOM 940 C CA . VAL A 1 115 ? 19.616 -14.787 -3.122 1.00 86.62 115 VAL A CA 1
ATOM 941 C C . VAL A 1 115 ? 20.439 -13.855 -4.018 1.00 86.62 115 VAL A C 1
ATOM 943 O O . VAL A 1 115 ? 20.987 -14.288 -5.030 1.00 86.62 115 VAL A O 1
ATOM 946 N N . LYS A 1 116 ? 20.482 -12.561 -3.673 1.00 83.00 116 LYS A N 1
ATOM 947 C CA . LYS A 1 116 ? 21.299 -11.549 -4.371 1.00 83.00 116 LYS A CA 1
ATOM 948 C C . LYS A 1 116 ? 22.631 -11.287 -3.673 1.00 83.00 116 LYS A C 1
ATOM 950 O O . LYS A 1 116 ? 23.617 -11.006 -4.342 1.00 83.00 116 LYS A O 1
ATOM 955 N N . GLU A 1 117 ? 22.639 -11.384 -2.349 1.00 86.69 117 GLU A N 1
ATOM 956 C CA . GLU A 1 117 ? 23.786 -11.118 -1.484 1.00 86.69 117 GLU A CA 1
ATOM 957 C C . GLU A 1 117 ? 23.959 -12.287 -0.516 1.00 86.69 117 GLU A C 1
ATOM 959 O O . GLU A 1 117 ? 22.979 -12.923 -0.123 1.00 86.69 117 GLU A O 1
ATOM 964 N N . ARG A 1 118 ? 25.210 -12.604 -0.168 1.00 84.88 118 ARG A N 1
ATOM 965 C CA . ARG A 1 118 ? 25.524 -13.725 0.721 1.00 84.88 118 ARG A CA 1
ATOM 966 C C . ARG A 1 118 ? 24.983 -13.427 2.119 1.00 84.88 118 ARG A C 1
ATOM 968 O O . ARG A 1 118 ? 25.486 -12.533 2.788 1.00 84.88 118 ARG A O 1
ATOM 975 N N . GLN A 1 119 ? 24.010 -14.222 2.555 1.00 81.88 119 GLN A N 1
ATOM 976 C CA . GLN A 1 119 ? 23.474 -14.208 3.911 1.00 81.88 119 GLN A CA 1
ATOM 977 C C . GLN A 1 119 ? 23.831 -15.524 4.601 1.00 81.88 119 GLN A C 1
ATOM 979 O O . GLN A 1 119 ? 23.522 -16.601 4.095 1.00 81.88 119 GLN A O 1
ATOM 984 N N . GLU A 1 120 ? 24.485 -15.431 5.755 1.00 86.12 120 GLU A N 1
ATOM 985 C CA . GLU A 1 120 ? 24.839 -16.584 6.587 1.00 86.12 120 GLU A CA 1
ATOM 986 C C . GLU A 1 120 ? 23.888 -16.703 7.785 1.00 86.12 120 GLU A C 1
ATOM 988 O O . GLU A 1 120 ? 23.199 -15.740 8.133 1.00 86.12 120 GLU A O 1
ATOM 993 N N . ASN A 1 121 ? 23.886 -17.878 8.425 1.00 79.69 121 ASN A N 1
ATOM 994 C CA . ASN A 1 121 ? 23.161 -18.166 9.671 1.00 79.69 121 ASN A CA 1
ATOM 995 C C . ASN A 1 121 ? 21.639 -17.979 9.571 1.00 79.69 121 ASN A C 1
ATOM 997 O O . ASN A 1 121 ? 21.016 -17.298 10.383 1.00 79.69 121 ASN A O 1
ATOM 1001 N N . ILE A 1 122 ? 21.039 -18.594 8.554 1.00 79.50 122 ILE A N 1
ATOM 1002 C CA . ILE A 1 122 ? 19.586 -18.639 8.388 1.00 79.50 122 ILE A CA 1
ATOM 1003 C C . ILE A 1 122 ? 18.996 -19.617 9.410 1.00 79.50 122 ILE A C 1
ATOM 1005 O O . ILE A 1 122 ? 19.378 -20.787 9.436 1.00 79.50 122 ILE A O 1
ATOM 1009 N N . LEU A 1 123 ? 18.049 -19.143 10.223 1.00 77.06 123 LEU A N 1
ATOM 1010 C CA . LEU A 1 123 ? 17.253 -19.998 11.101 1.00 77.06 123 LEU A CA 1
ATOM 1011 C C . LEU A 1 123 ? 16.166 -20.698 10.278 1.00 77.06 123 LEU A C 1
ATOM 1013 O O . LEU A 1 123 ? 15.362 -20.033 9.624 1.00 77.06 123 LEU A O 1
ATOM 1017 N N . VAL A 1 124 ? 16.154 -22.029 10.322 1.00 81.62 124 VAL A N 1
ATOM 1018 C CA . VAL A 1 124 ? 15.102 -22.866 9.739 1.00 81.62 124 VAL A CA 1
ATOM 1019 C C . VAL A 1 124 ? 14.341 -23.499 10.893 1.00 81.62 124 VAL A C 1
ATOM 1021 O O . VAL A 1 124 ? 14.875 -24.368 11.582 1.00 81.62 124 VAL A O 1
ATOM 1024 N N . GLU A 1 125 ? 13.119 -23.034 11.129 1.00 75.81 125 GLU A N 1
ATOM 1025 C CA . GLU A 1 125 ? 12.226 -23.664 12.099 1.00 75.81 125 GLU A CA 1
ATOM 1026 C C . GLU A 1 125 ? 11.550 -24.869 11.426 1.00 75.81 125 GLU A C 1
ATOM 1028 O O . GLU A 1 125 ? 10.961 -24.697 10.355 1.00 75.81 125 GLU A O 1
ATOM 1033 N N . PRO A 1 126 ? 11.670 -26.089 11.983 1.00 76.06 126 PRO A N 1
ATOM 1034 C CA . PRO A 1 126 ? 10.953 -27.243 11.457 1.00 76.06 126 PRO A CA 1
ATOM 1035 C C . PRO A 1 126 ? 9.446 -27.071 11.672 1.00 76.06 126 PRO A C 1
ATOM 1037 O O . PRO A 1 126 ? 9.017 -26.478 12.663 1.00 76.06 126 PRO A O 1
ATOM 1040 N N . GLU A 1 127 ? 8.642 -27.622 10.763 1.00 66.50 127 GLU A N 1
ATOM 1041 C CA . GLU A 1 127 ? 7.193 -27.693 10.955 1.00 66.50 127 GLU A CA 1
ATOM 1042 C C . GLU A 1 127 ? 6.904 -28.569 12.185 1.00 66.50 127 GLU A C 1
ATOM 1044 O O . GLU A 1 127 ? 7.294 -29.735 12.235 1.00 66.50 127 GLU A O 1
ATOM 1049 N N . THR A 1 128 ? 6.257 -28.014 13.210 1.00 58.19 128 THR A N 1
ATOM 1050 C CA . THR A 1 128 ? 5.650 -28.821 14.274 1.00 58.19 128 THR A CA 1
ATOM 1051 C C . THR A 1 128 ? 4.275 -29.272 13.790 1.00 58.19 128 THR A C 1
ATOM 1053 O O . THR A 1 128 ? 3.473 -28.419 13.411 1.00 58.19 128 THR A O 1
ATOM 1056 N N . ASP A 1 129 ? 4.000 -30.580 13.830 1.00 52.19 129 ASP A N 1
ATOM 1057 C CA . ASP A 1 129 ? 2.801 -31.271 13.296 1.00 52.19 129 ASP A CA 1
ATOM 1058 C C . ASP A 1 129 ? 1.423 -30.735 13.772 1.00 52.19 129 ASP A C 1
ATOM 1060 O O . ASP A 1 129 ? 0.373 -31.193 13.319 1.00 52.19 129 ASP A O 1
ATOM 1064 N N . ASP A 1 130 ? 1.382 -29.725 14.641 1.00 46.53 130 ASP A N 1
ATOM 1065 C CA . ASP A 1 130 ? 0.178 -29.256 15.333 1.00 46.53 130 ASP A CA 1
ATOM 1066 C C . ASP A 1 130 ? -0.631 -28.168 14.587 1.00 46.53 130 ASP A C 1
ATOM 1068 O O . ASP A 1 130 ? -1.604 -27.647 15.134 1.00 46.53 130 ASP A O 1
ATOM 1072 N N . GLN A 1 131 ? -0.283 -27.799 13.345 1.00 45.16 131 GLN A N 1
ATOM 1073 C CA . GLN A 1 131 ? -0.984 -26.731 12.594 1.00 45.16 131 GLN A CA 1
ATOM 1074 C C . GLN A 1 131 ? -1.899 -27.210 11.448 1.00 45.16 131 GLN A C 1
ATOM 1076 O O . GLN A 1 131 ? -2.380 -26.397 10.656 1.00 45.16 131 GLN A O 1
ATOM 1081 N N . SER A 1 132 ? -2.225 -28.503 11.363 1.00 40.78 132 SER A N 1
ATOM 1082 C CA . SER A 1 132 ? -3.105 -29.034 10.309 1.00 40.78 132 SER A CA 1
ATOM 1083 C C . SER A 1 132 ? -4.588 -29.111 10.718 1.00 40.78 132 SER A C 1
ATOM 1085 O O . SER A 1 132 ? -5.140 -30.167 11.004 1.00 40.78 132 SER A O 1
ATOM 1087 N N . VAL A 1 133 ? -5.297 -27.980 10.659 1.00 36.12 133 VAL A N 1
ATOM 1088 C CA . VAL A 1 133 ? -6.768 -27.982 10.500 1.00 36.12 133 VAL A CA 1
ATOM 1089 C C . VAL A 1 133 ? -7.179 -27.095 9.330 1.00 36.12 133 VAL A C 1
ATOM 1091 O O . VAL A 1 133 ? -7.751 -26.022 9.487 1.00 36.12 133 VAL A O 1
ATOM 1094 N N . LEU A 1 134 ? -6.912 -27.590 8.122 1.00 34.56 134 LEU A N 1
ATOM 1095 C CA . LEU A 1 134 ? -7.682 -27.266 6.922 1.00 34.56 134 LEU A CA 1
ATOM 1096 C C . LEU A 1 134 ? -8.024 -28.591 6.215 1.00 34.56 134 LEU A C 1
ATOM 1098 O O . LEU A 1 134 ? -7.161 -29.467 6.135 1.00 34.56 134 LEU A O 1
ATOM 1102 N N . PRO A 1 135 ? -9.269 -28.797 5.743 1.00 34.00 135 PRO A N 1
ATOM 1103 C CA . PRO A 1 135 ? -9.704 -30.091 5.233 1.00 34.00 135 PRO A CA 1
ATOM 1104 C C . PRO A 1 135 ? -9.005 -30.419 3.909 1.00 34.00 135 PRO A C 1
ATOM 1106 O O . PRO A 1 135 ? -9.252 -29.811 2.869 1.00 34.00 135 PRO A O 1
ATOM 1109 N N . PHE A 1 136 ? -8.125 -31.413 3.985 1.00 27.73 136 PHE A N 1
ATOM 1110 C CA . PHE A 1 136 ? -7.394 -32.032 2.890 1.00 27.73 136 PHE A CA 1
ATOM 1111 C C . PHE A 1 136 ? -8.359 -32.801 1.969 1.00 27.73 136 PHE A C 1
ATOM 1113 O O . PHE A 1 136 ? -8.882 -33.852 2.340 1.00 27.73 136 PHE A O 1
ATOM 1120 N N . VAL A 1 137 ? -8.598 -32.292 0.754 1.00 32.00 137 VAL A N 1
ATOM 1121 C CA . VAL A 1 137 ? -9.133 -33.096 -0.359 1.00 32.00 137 VAL A CA 1
ATOM 1122 C C . VAL A 1 137 ? -7.933 -33.640 -1.120 1.00 32.00 137 VAL A C 1
ATOM 1124 O O . VAL A 1 137 ? -7.188 -32.894 -1.751 1.00 32.00 137 VAL A O 1
ATOM 1127 N N . GLY A 1 138 ? -7.719 -34.945 -0.979 1.00 34.12 138 GLY A N 1
ATOM 1128 C CA . GLY A 1 138 ? -6.531 -35.626 -1.463 1.00 34.12 138 GLY A CA 1
ATOM 1129 C C . GLY A 1 138 ? -6.437 -35.739 -2.981 1.00 34.12 138 GLY A C 1
ATOM 1130 O O . GLY A 1 138 ? -7.429 -35.976 -3.666 1.00 34.12 138 GLY A O 1
ATOM 1131 N N . ILE A 1 139 ? -5.198 -35.690 -3.470 1.00 33.44 139 ILE A N 1
ATOM 1132 C CA . ILE A 1 139 ? -4.735 -36.453 -4.630 1.00 33.44 139 ILE A CA 1
ATOM 1133 C C . ILE A 1 139 ? -3.388 -37.071 -4.241 1.00 33.44 139 ILE A C 1
ATOM 1135 O O . ILE A 1 139 ? -2.563 -36.443 -3.583 1.00 33.44 139 ILE A O 1
ATOM 1139 N N . GLY A 1 140 ? -3.253 -38.356 -4.561 1.00 30.50 140 GLY A N 1
ATOM 1140 C CA . GLY A 1 140 ? -2.280 -39.272 -3.992 1.00 30.50 140 GLY A CA 1
ATOM 1141 C C . GLY A 1 140 ? -0.820 -39.073 -4.399 1.00 30.50 140 GLY A C 1
ATOM 1142 O O . GLY A 1 140 ? -0.478 -38.449 -5.398 1.00 30.50 140 GLY A O 1
ATOM 1143 N N . SER A 1 141 ? -0.002 -39.697 -3.553 1.00 32.44 141 SER A N 1
ATOM 1144 C CA . SER A 1 141 ? 1.399 -40.096 -3.686 1.00 32.44 141 SER A CA 1
ATOM 1145 C C . SER A 1 141 ? 1.906 -40.297 -5.118 1.00 32.44 141 SER A C 1
ATOM 1147 O O . SER A 1 141 ? 1.250 -40.980 -5.902 1.00 32.44 141 SER A O 1
ATOM 1149 N N . MET A 1 142 ? 3.129 -39.819 -5.394 1.00 29.16 142 MET A N 1
ATOM 1150 C CA . MET A 1 142 ? 4.240 -40.664 -5.865 1.00 29.16 142 MET A CA 1
ATOM 1151 C C . MET A 1 142 ? 5.579 -39.900 -5.894 1.00 29.16 142 MET A C 1
ATOM 1153 O O . MET A 1 142 ? 5.728 -38.885 -6.562 1.00 29.16 142 MET A O 1
ATOM 1157 N N . ALA A 1 143 ? 6.557 -40.517 -5.228 1.00 31.12 143 ALA A N 1
ATOM 1158 C CA . ALA A 1 143 ? 7.957 -40.650 -5.629 1.00 31.12 143 ALA A CA 1
ATOM 1159 C C . ALA A 1 143 ? 8.918 -39.439 -5.567 1.00 31.12 143 ALA A C 1
ATOM 1161 O O . ALA A 1 143 ? 8.989 -38.600 -6.454 1.00 31.12 143 ALA A O 1
ATOM 1162 N N . HIS A 1 144 ? 9.800 -39.512 -4.563 1.00 38.06 144 HIS A N 1
ATOM 1163 C CA . HIS A 1 144 ? 11.260 -39.432 -4.710 1.00 38.06 144 HIS A CA 1
ATOM 1164 C C . HIS A 1 144 ? 11.829 -38.364 -5.664 1.00 38.06 144 HIS A C 1
ATOM 1166 O O . HIS A 1 144 ? 12.268 -38.664 -6.770 1.00 38.06 144 HIS A O 1
ATOM 1172 N N . SER A 1 145 ? 12.029 -37.159 -5.136 1.00 35.34 145 SER A N 1
ATOM 1173 C CA . SER A 1 145 ? 13.227 -36.370 -5.447 1.00 35.34 145 SER A CA 1
ATOM 1174 C C . SER A 1 145 ? 13.568 -35.488 -4.250 1.00 35.34 145 SER A C 1
ATOM 1176 O O . SER A 1 145 ? 13.094 -34.361 -4.113 1.00 35.34 145 SER A O 1
ATOM 1178 N N . ALA A 1 146 ? 14.368 -36.054 -3.350 1.00 37.66 146 ALA A N 1
ATOM 1179 C CA . ALA A 1 146 ? 14.995 -35.336 -2.258 1.00 37.66 146 ALA A CA 1
ATOM 1180 C C . ALA A 1 146 ? 15.852 -34.182 -2.807 1.00 37.66 146 ALA A C 1
ATOM 1182 O O . ALA A 1 146 ? 16.661 -34.384 -3.713 1.00 37.66 146 ALA A O 1
ATOM 1183 N N . GLY A 1 147 ? 15.707 -32.995 -2.216 1.00 35.59 147 GLY A N 1
ATOM 1184 C CA . GLY A 1 147 ? 16.845 -32.085 -2.071 1.00 35.59 147 GLY A CA 1
ATOM 1185 C C . GLY A 1 147 ? 16.713 -30.646 -2.559 1.00 35.59 147 GLY A C 1
ATOM 1186 O O . GLY A 1 147 ? 17.645 -29.892 -2.305 1.00 35.59 147 GLY A O 1
ATOM 1187 N N . LEU A 1 148 ? 15.630 -30.217 -3.221 1.00 35.91 148 LEU A N 1
ATOM 1188 C CA . LEU A 1 148 ? 15.568 -28.834 -3.742 1.00 35.91 148 LEU A CA 1
ATOM 1189 C C . LEU A 1 148 ? 14.210 -28.120 -3.657 1.00 35.91 148 LEU A C 1
ATOM 1191 O O . LEU A 1 148 ? 14.119 -26.985 -4.118 1.00 35.91 148 LEU A O 1
ATOM 1195 N N . LEU A 1 149 ? 13.175 -28.716 -3.053 1.00 36.25 149 LEU A N 1
ATOM 1196 C CA . LEU A 1 149 ? 11.830 -28.118 -3.068 1.00 36.25 149 LEU A CA 1
ATOM 1197 C C . LEU A 1 149 ? 11.247 -27.697 -1.711 1.00 36.25 149 LEU A C 1
ATOM 1199 O O . LEU A 1 149 ? 10.191 -27.080 -1.699 1.00 36.25 149 LEU A O 1
ATOM 1203 N N . GLU A 1 150 ? 11.940 -27.925 -0.594 1.00 37.97 150 GLU A N 1
ATOM 1204 C CA . GLU A 1 150 ? 11.452 -27.519 0.741 1.00 37.97 150 GLU A CA 1
ATOM 1205 C C . GLU A 1 150 ? 12.178 -26.302 1.332 1.00 37.97 150 GLU A C 1
ATOM 1207 O O . GLU A 1 150 ? 11.935 -25.895 2.462 1.00 37.97 150 GLU A O 1
ATOM 1212 N N . ILE A 1 151 ? 13.027 -25.634 0.543 1.00 41.38 151 ILE A N 1
ATOM 1213 C CA . ILE A 1 151 ? 13.735 -24.406 0.951 1.00 41.38 151 ILE A CA 1
ATOM 1214 C C . ILE A 1 151 ? 12.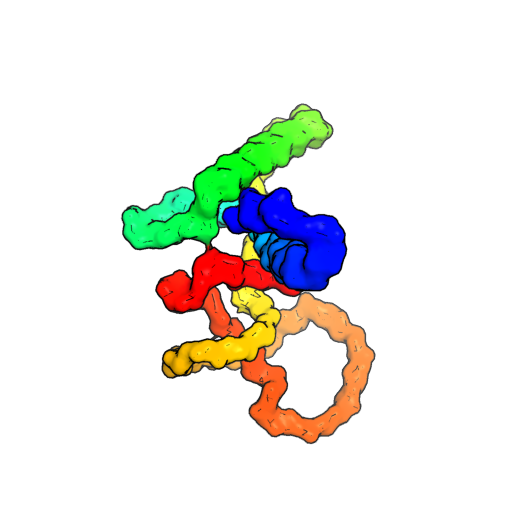840 -23.168 0.743 1.00 41.38 151 ILE A C 1
ATOM 1216 O O . ILE A 1 151 ? 13.296 -22.094 0.358 1.00 41.38 151 ILE A O 1
ATOM 1220 N N . ALA A 1 152 ? 11.538 -23.297 0.990 1.00 41.91 152 ALA A N 1
ATOM 1221 C CA . ALA A 1 152 ? 10.638 -22.157 1.139 1.00 41.91 152 ALA A CA 1
ATOM 1222 C C . ALA A 1 152 ? 10.666 -21.704 2.609 1.00 41.91 152 ALA A C 1
ATOM 1224 O O . ALA A 1 152 ? 9.648 -21.548 3.270 1.00 41.91 152 ALA A O 1
ATOM 1225 N N . VAL A 1 153 ? 11.867 -21.561 3.167 1.00 42.53 153 VAL A N 1
ATOM 1226 C CA . VAL A 1 153 ? 12.049 -21.237 4.579 1.00 42.53 153 VAL A CA 1
ATOM 1227 C C . VAL A 1 153 ? 11.673 -19.778 4.792 1.00 42.53 153 VAL A C 1
ATOM 1229 O O . VAL A 1 153 ? 12.358 -18.893 4.285 1.00 42.53 153 VAL A O 1
ATOM 1232 N N . ARG A 1 154 ? 10.566 -19.590 5.521 1.00 42.91 154 ARG A N 1
ATOM 1233 C CA . ARG A 1 154 ? 10.172 -18.607 6.562 1.00 42.91 154 ARG A CA 1
ATOM 1234 C C . ARG A 1 154 ? 11.213 -17.555 7.017 1.00 42.91 154 ARG A C 1
ATOM 1236 O O . ARG A 1 154 ? 11.356 -17.231 8.190 1.00 42.91 154 ARG A O 1
ATOM 1243 N N . LEU A 1 155 ? 11.944 -16.982 6.072 1.00 41.56 155 LEU A N 1
ATOM 1244 C CA . LEU A 1 155 ? 12.913 -15.902 6.211 1.00 41.56 155 LEU A CA 1
ATOM 1245 C C . LEU A 1 155 ? 12.231 -14.595 5.829 1.00 41.56 155 LEU A C 1
ATOM 1247 O O . LEU A 1 155 ? 12.252 -14.255 4.649 1.00 41.56 155 LEU A O 1
ATOM 1251 N N . CYS A 1 156 ? 11.667 -13.832 6.771 1.00 42.12 156 CYS A N 1
ATOM 1252 C CA . CYS A 1 156 ? 11.644 -12.363 6.606 1.00 42.12 156 CYS A CA 1
ATOM 1253 C C . CYS A 1 156 ? 11.108 -11.536 7.780 1.00 42.12 156 CYS A C 1
ATOM 1255 O O . CYS A 1 156 ? 10.557 -10.460 7.553 1.00 42.12 156 CYS A O 1
ATOM 1257 N N . LEU A 1 157 ? 11.295 -11.945 9.039 1.00 42.06 157 LEU A N 1
ATOM 1258 C CA . LEU A 1 157 ? 10.909 -11.059 10.147 1.00 42.06 157 LEU A CA 1
ATOM 1259 C C . LEU A 1 157 ? 12.016 -10.509 11.020 1.00 42.06 157 LEU A C 1
ATOM 1261 O O . LEU A 1 157 ? 11.862 -9.385 11.496 1.00 42.06 157 LEU A O 1
ATOM 1265 N N . ASN A 1 158 ? 13.149 -11.193 11.154 1.00 36.84 158 ASN A N 1
ATOM 1266 C CA . ASN A 1 158 ? 14.200 -10.712 12.054 1.00 36.84 158 ASN A CA 1
ATOM 1267 C C . ASN A 1 158 ? 15.309 -9.876 11.384 1.00 36.84 158 ASN A C 1
ATOM 1269 O O . ASN A 1 158 ? 16.208 -9.399 12.065 1.00 36.84 158 ASN A O 1
ATOM 1273 N N . GLN A 1 159 ? 15.246 -9.629 10.066 1.00 39.22 159 GLN A N 1
ATOM 1274 C CA . GLN A 1 159 ? 16.263 -8.851 9.329 1.00 39.22 159 GLN A CA 1
ATOM 1275 C C . GLN A 1 159 ? 15.687 -7.665 8.530 1.00 39.22 159 GLN A C 1
ATOM 1277 O O . GLN A 1 159 ? 16.137 -7.347 7.428 1.00 39.22 159 GLN A O 1
ATOM 1282 N N . ARG A 1 160 ? 14.724 -6.938 9.116 1.00 41.69 160 ARG A N 1
ATOM 1283 C CA . ARG A 1 160 ? 14.116 -5.719 8.529 1.00 41.69 160 ARG A CA 1
ATOM 1284 C C . ARG A 1 160 ? 15.096 -4.592 8.156 1.00 41.69 160 ARG A C 1
ATOM 1286 O O . ARG A 1 160 ? 14.672 -3.645 7.505 1.00 41.69 160 ARG A O 1
ATOM 1293 N N . LYS A 1 161 ? 16.371 -4.659 8.551 1.00 35.94 161 LYS A N 1
ATOM 1294 C CA . LYS A 1 161 ? 17.356 -3.596 8.282 1.00 35.94 161 LYS A CA 1
ATOM 1295 C C . LYS A 1 161 ? 18.171 -3.786 6.995 1.00 35.94 161 LYS A C 1
ATOM 1297 O O . LYS A 1 161 ? 18.811 -2.829 6.579 1.00 35.94 161 LYS A O 1
ATOM 1302 N N . GLN A 1 162 ? 18.150 -4.963 6.356 1.00 33.62 162 GLN A N 1
ATOM 1303 C CA . GLN A 1 162 ? 18.988 -5.226 5.167 1.00 33.62 162 GLN A CA 1
ATOM 1304 C C . GLN A 1 162 ? 18.213 -5.618 3.902 1.00 33.62 162 GLN A C 1
ATOM 1306 O O . GLN A 1 162 ? 18.689 -5.383 2.795 1.00 33.62 162 GLN A O 1
ATOM 1311 N N . LEU A 1 163 ? 16.993 -6.141 4.026 1.00 35.97 163 LEU A N 1
ATOM 1312 C CA . LEU A 1 163 ? 16.155 -6.463 2.871 1.00 35.97 163 LEU A CA 1
ATOM 1313 C C . LEU A 1 163 ? 15.194 -5.303 2.601 1.00 35.97 163 LEU A C 1
ATOM 1315 O O . LEU A 1 163 ? 14.476 -4.863 3.494 1.00 35.97 163 LEU A O 1
ATOM 1319 N N . CYS A 1 164 ? 15.238 -4.774 1.375 1.00 33.72 164 CYS A N 1
ATOM 1320 C CA . CYS A 1 164 ? 14.578 -3.541 0.947 1.00 33.72 164 CYS A CA 1
ATOM 1321 C C . CYS A 1 164 ? 13.179 -3.339 1.579 1.00 33.72 164 CYS A C 1
ATOM 1323 O O . CYS A 1 164 ? 12.329 -4.224 1.441 1.00 33.72 164 CYS A O 1
ATOM 1325 N N . PRO A 1 165 ? 12.869 -2.157 2.152 1.00 42.56 165 PRO A N 1
ATOM 1326 C CA . PRO A 1 165 ? 11.637 -1.902 2.923 1.00 42.56 165 PRO A CA 1
ATOM 1327 C C . PRO A 1 165 ? 10.325 -2.013 2.120 1.00 42.56 165 PRO A C 1
ATOM 1329 O O . PRO A 1 165 ? 9.230 -1.846 2.657 1.00 42.56 165 PRO A O 1
ATOM 1332 N N . HIS A 1 166 ? 10.411 -2.302 0.823 1.00 39.75 166 HIS A N 1
ATOM 1333 C CA . HIS A 1 166 ? 9.315 -2.208 -0.130 1.00 39.75 166 HIS A CA 1
ATOM 1334 C C . HIS A 1 166 ? 8.754 -3.546 -0.625 1.00 39.75 166 HIS A C 1
ATOM 1336 O O . HIS A 1 166 ? 7.742 -3.555 -1.333 1.00 39.75 166 HIS A O 1
ATOM 1342 N N . VAL A 1 167 ? 9.366 -4.675 -0.264 1.00 39.12 167 VAL A N 1
ATOM 1343 C CA . VAL A 1 167 ? 8.939 -6.003 -0.727 1.00 39.12 167 VAL A CA 1
ATOM 1344 C C . VAL A 1 167 ? 8.098 -6.675 0.356 1.00 39.12 167 VAL A C 1
ATOM 1346 O O . VAL A 1 167 ? 8.497 -7.641 0.985 1.00 39.12 167 VAL A O 1
ATOM 1349 N N . TRP A 1 168 ? 6.904 -6.137 0.588 1.00 39.12 168 TRP A N 1
ATOM 1350 C CA . TRP A 1 168 ? 5.839 -6.874 1.272 1.00 39.12 168 TRP A CA 1
ATOM 1351 C C . TRP A 1 168 ? 5.070 -7.638 0.204 1.00 39.12 168 TRP A C 1
ATOM 1353 O O . TRP A 1 168 ? 4.253 -7.027 -0.462 1.00 39.12 168 TRP A O 1
ATOM 1363 N N . VAL A 1 169 ? 5.359 -8.903 -0.079 1.00 33.31 169 VAL A N 1
ATOM 1364 C CA . VAL A 1 169 ? 4.583 -9.678 -1.068 1.00 33.31 169 VAL A CA 1
ATOM 1365 C C . VAL A 1 169 ? 3.412 -10.347 -0.350 1.00 33.31 169 VAL A C 1
ATOM 1367 O O . VAL A 1 169 ? 3.660 -11.127 0.558 1.00 33.31 169 VAL A O 1
ATOM 1370 N N . PRO A 1 170 ? 2.153 -10.104 -0.743 1.00 33.97 170 PRO A N 1
ATOM 1371 C CA . PRO A 1 170 ? 1.126 -11.118 -0.645 1.00 33.97 170 PRO A CA 1
ATOM 1372 C C . PRO A 1 170 ? 0.920 -11.722 -2.036 1.00 33.97 170 PRO A C 1
ATOM 1374 O O . PRO A 1 170 ? 0.723 -10.989 -3.012 1.00 33.97 170 PRO A O 1
ATOM 1377 N N . SER A 1 171 ? 1.016 -13.049 -2.095 1.00 28.92 171 SER A N 1
ATOM 1378 C CA . SER A 1 171 ? 0.309 -13.833 -3.111 1.00 28.92 171 SER A CA 1
ATOM 1379 C C . SER A 1 171 ? -1.182 -13.848 -2.778 1.00 28.92 171 SER A C 1
ATOM 1381 O O . SER A 1 171 ? -1.512 -13.669 -1.579 1.00 28.92 171 SER A O 1
#

Sequence (171 aa):
MEANLQRVKKGDAKASIHRMEIDRIRYVLSSYLRCRLQKIEKYFPHVLEKEKSREMGDASLLSPEEFAFAKEYYANTETYLKTVALKRMPPILQTIDMLKAVPEPCLDSFVFLRVKERQENILVEPETDDQSVLPFVGIGSMAHSAGLLEIAVRLCLNQRKQLCPHVWVPS

Radius of gyration: 23.43 Å; chains: 1; bounding box: 54×58×62 Å

InterPro domains:
  IPR008591 GINS complex subunit Sld5 [PTHR21206] (1-132)
  IPR021151 GINS subunit, domain A [PF05916] (16-83)
  IPR036224 GINS, helical bundle-like domain superfamily [SSF158573] (1-102)
  IPR038749 GINS complex protein Sld5, alpha-helical domain [cd11711] (1-86)

pLDDT: mean 73.21, std 22.94, range [27.73, 96.69]

Foldseek 3Di:
DVVVLVPDDPPDVVSVVVVVVVVVVVVVVVVLVVVQLVVCLQALVVLLVPQVPDDPPDDRLDDPVSNVVSVVSVVVVLVVCLVPPLVPDDPVRSDDDVNVVRDDQDLQDFDDDDDPDDDPDDDADDDDPPPDDDDDPDDDDDDDDPDPPPPSGSPDDPPCPPPDSRPPDDD

Secondary structure (DSSP, 8-state):
-HHHHTTS-TT-HHHHHHHHHHHHHHHHHHHHHHHHHHHHHHSHHHHHHHHHT--TTSPPSS-HHHHHHHHHHHHHHHHHHHHHTGGGS-GGGS---HHHHSPPPPSS--------S-------PPPPGGG--S------------SSS-------SS-TTTS-TT-----